Protein AF-A0A526YUL0-F1 (afdb_monomer_lite)

pLDDT: mean 88.63, std 13.18, range [40.59, 97.06]

Structure (mmCIF, N/CA/C/O backbone):
data_AF-A0A526YUL0-F1
#
_entry.id   AF-A0A526YUL0-F1
#
loop_
_atom_site.group_PDB
_atom_site.id
_atom_site.type_symbol
_atom_site.label_atom_id
_atom_site.label_alt_id
_atom_site.label_comp_id
_atom_site.label_asym_id
_atom_site.label_entity_id
_atom_site.label_seq_id
_atom_site.pdbx_PDB_ins_code
_atom_site.Cartn_x
_atom_site.Cartn_y
_atom_site.Cartn_z
_atom_site.occupancy
_atom_site.B_iso_or_equiv
_atom_site.auth_seq_id
_atom_site.auth_comp_id
_atom_site.auth_asym_id
_atom_site.auth_atom_id
_atom_site.pdbx_PDB_model_num
ATOM 1 N N . MET A 1 1 ? -26.902 -4.124 23.966 1.00 46.44 1 MET A N 1
ATOM 2 C CA . MET A 1 1 ? -26.149 -4.495 22.749 1.00 46.44 1 MET A CA 1
ATOM 3 C C . MET A 1 1 ? -25.247 -3.305 22.436 1.00 46.44 1 MET A C 1
ATOM 5 O O . MET A 1 1 ? -25.760 -2.290 21.990 1.00 46.44 1 MET A O 1
ATOM 9 N N . MET A 1 2 ? -23.979 -3.327 22.864 1.00 40.59 2 MET A N 1
ATOM 10 C CA . MET A 1 2 ? -23.077 -2.172 22.706 1.00 40.59 2 MET A CA 1
ATOM 11 C C . MET A 1 2 ? -22.688 -2.032 21.234 1.00 40.59 2 MET A C 1
ATOM 13 O O . MET A 1 2 ? -22.029 -2.907 20.682 1.00 40.59 2 MET A O 1
ATOM 17 N N . LEU A 1 3 ? -23.131 -0.944 20.607 1.00 55.94 3 LEU A N 1
ATOM 18 C CA . LEU A 1 3 ? -22.619 -0.493 19.322 1.00 55.94 3 LEU A CA 1
ATOM 19 C C . LEU A 1 3 ? -21.267 0.169 19.600 1.00 55.94 3 LEU A C 1
ATOM 21 O O . LEU A 1 3 ? -21.213 1.325 20.018 1.00 55.94 3 LEU A O 1
ATOM 25 N N . ASN A 1 4 ? -20.177 -0.575 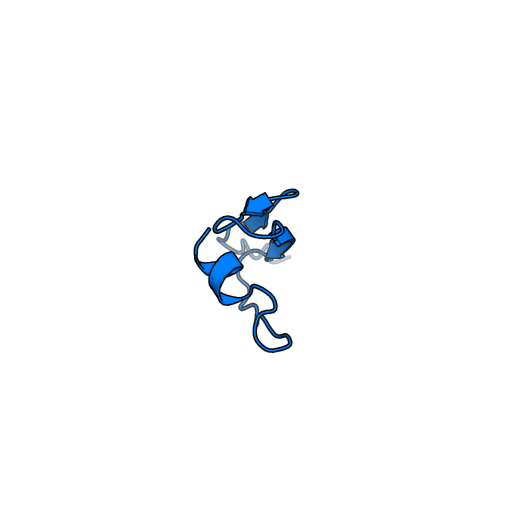19.428 1.00 57.44 4 ASN A N 1
ATOM 26 C CA . ASN A 1 4 ? -18.857 0.036 19.379 1.00 57.44 4 ASN A CA 1
ATOM 27 C C . ASN A 1 4 ? -18.791 0.843 18.078 1.00 57.44 4 ASN A C 1
ATOM 29 O O . ASN A 1 4 ? -18.608 0.284 17.000 1.00 57.44 4 ASN A O 1
ATOM 33 N N . SER A 1 5 ? -19.001 2.156 18.171 1.00 62.31 5 SER A N 1
ATOM 34 C CA . SER A 1 5 ? -18.651 3.079 17.093 1.00 62.31 5 SER A CA 1
ATOM 35 C C . SER A 1 5 ? -17.127 3.138 17.041 1.00 62.31 5 SER A C 1
ATOM 37 O O . SER A 1 5 ? -16.500 3.909 17.764 1.00 62.31 5 SER A O 1
ATOM 39 N N . GLU A 1 6 ? -16.511 2.251 16.263 1.00 64.88 6 GLU A N 1
ATOM 40 C CA . GLU A 1 6 ? -15.087 2.341 15.951 1.00 64.88 6 GLU A CA 1
ATOM 41 C C . GLU A 1 6 ? -14.912 3.652 15.150 1.00 64.88 6 GLU A C 1
ATOM 43 O O . GLU A 1 6 ? -15.280 3.712 13.980 1.00 64.88 6 GLU A O 1
ATOM 48 N N . ASN A 1 7 ? -14.423 4.726 15.784 1.00 79.19 7 ASN A N 1
ATOM 49 C CA . ASN A 1 7 ? -14.266 6.067 15.189 1.00 79.19 7 ASN A CA 1
ATOM 50 C C . ASN A 1 7 ? -13.113 6.129 14.162 1.00 79.19 7 ASN A C 1
ATOM 52 O O . ASN A 1 7 ? -12.186 6.927 14.299 1.00 79.19 7 ASN A O 1
ATOM 56 N N . GLY A 1 8 ? -13.147 5.278 13.140 1.00 85.12 8 GLY A N 1
ATOM 57 C CA . GLY A 1 8 ? -12.117 5.193 12.113 1.00 85.12 8 GLY A CA 1
ATOM 58 C C . GLY A 1 8 ? -12.700 5.047 10.715 1.00 85.12 8 GLY A C 1
ATOM 59 O O . GLY A 1 8 ? -13.808 4.549 10.530 1.00 85.12 8 GLY A O 1
ATOM 60 N N . THR A 1 9 ? -11.907 5.447 9.728 1.00 93.81 9 THR A N 1
ATOM 61 C CA . THR A 1 9 ? -12.213 5.275 8.306 1.00 93.81 9 THR A CA 1
ATOM 62 C C . THR A 1 9 ? -11.318 4.179 7.745 1.00 93.81 9 THR A C 1
ATOM 64 O O . THR A 1 9 ? -10.111 4.183 7.989 1.00 93.81 9 THR A O 1
ATOM 67 N N . ALA A 1 10 ? -11.904 3.227 7.018 1.00 94.94 10 ALA A N 1
ATOM 68 C CA . ALA A 1 10 ? -11.133 2.232 6.284 1.00 94.94 10 ALA A CA 1
ATOM 69 C C . ALA A 1 10 ? -10.415 2.906 5.105 1.00 94.94 10 ALA A C 1
ATOM 71 O O . ALA A 1 10 ? -10.953 3.827 4.491 1.00 94.94 10 ALA A O 1
ATOM 72 N N . VAL A 1 11 ? -9.209 2.446 4.783 1.00 96.06 11 VAL A N 1
ATOM 73 C CA . VAL A 1 11 ? -8.428 2.967 3.653 1.00 96.06 11 VAL A CA 1
ATOM 74 C C . VAL A 1 11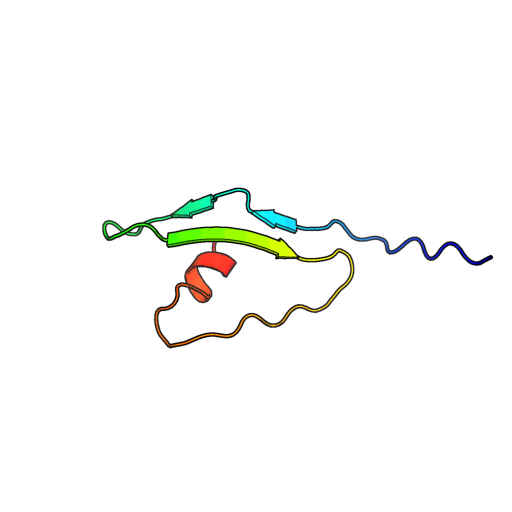 ? -8.426 1.922 2.552 1.00 96.06 11 VAL A C 1
ATOM 76 O O . VAL A 1 11 ? -8.035 0.783 2.796 1.00 96.06 11 VAL A O 1
ATOM 79 N N . ARG A 1 12 ? -8.834 2.298 1.339 1.00 96.88 12 ARG A N 1
ATOM 80 C CA . ARG A 1 12 ? -8.851 1.407 0.177 1.00 96.88 12 ARG A CA 1
ATOM 81 C C . ARG A 1 12 ? -8.073 2.029 -0.974 1.00 96.88 12 ARG A C 1
ATOM 83 O O . ARG A 1 12 ? -8.350 3.156 -1.374 1.00 96.88 12 ARG A O 1
ATOM 90 N N . LEU A 1 13 ? -7.107 1.282 -1.497 1.00 97.00 13 LEU A N 1
ATOM 91 C CA . LEU A 1 13 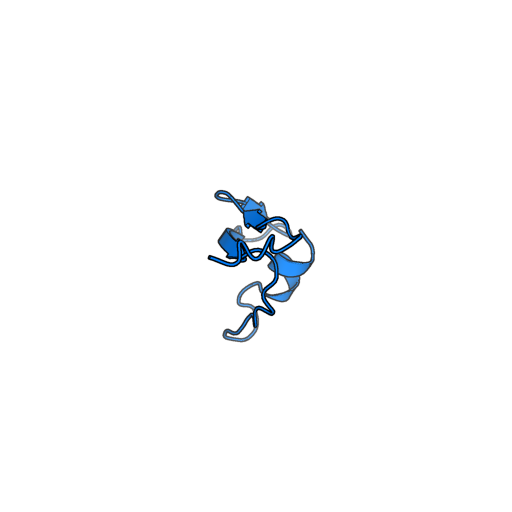? -6.425 1.607 -2.742 1.00 97.00 13 LEU A CA 1
ATOM 92 C C . LEU A 1 13 ? -7.066 0.772 -3.841 1.00 97.00 13 LEU A C 1
ATOM 94 O O . LEU A 1 13 ? -6.913 -0.445 -3.859 1.00 97.00 13 LEU A O 1
ATOM 98 N N . GLU A 1 14 ? -7.800 1.416 -4.743 1.00 96.94 14 GLU A N 1
ATOM 99 C CA . GLU A 1 14 ? -8.472 0.733 -5.848 1.00 96.94 14 GLU A CA 1
ATOM 100 C C . GLU A 1 14 ? -7.596 0.759 -7.094 1.00 96.94 14 GLU A C 1
ATOM 102 O O . GLU A 1 14 ? -7.573 1.744 -7.830 1.00 96.94 14 GLU A O 1
ATOM 107 N N . LYS A 1 15 ? -6.861 -0.337 -7.325 1.00 95.38 15 LYS A N 1
ATOM 108 C CA . LYS A 1 15 ? -5.955 -0.490 -8.479 1.00 95.38 15 LYS A CA 1
ATOM 109 C C . LYS A 1 15 ? -4.999 0.702 -8.631 1.00 95.38 15 LYS A C 1
ATOM 111 O O . LYS A 1 15 ? -4.721 1.149 -9.745 1.00 95.38 15 LYS A O 1
ATOM 116 N N . ALA A 1 16 ? -4.501 1.219 -7.510 1.00 95.50 16 ALA A N 1
ATOM 117 C CA . ALA A 1 16 ? -3.563 2.328 -7.504 1.00 95.50 16 ALA A CA 1
ATOM 118 C C . ALA A 1 16 ? -2.271 1.900 -8.213 1.00 95.50 16 ALA A C 1
ATOM 120 O O . ALA A 1 16 ? -1.669 0.888 -7.855 1.00 95.50 16 ALA A O 1
ATOM 121 N N . SER A 1 17 ? -1.868 2.661 -9.231 1.00 93.94 17 SER A N 1
ATOM 122 C CA . SER A 1 17 ? -0.691 2.378 -10.050 1.00 93.94 17 SER A CA 1
ATOM 123 C C . SER A 1 17 ? 0.363 3.450 -9.837 1.00 93.94 17 SER A C 1
ATOM 125 O O . SER A 1 17 ? 0.072 4.636 -9.985 1.00 93.94 17 SER A O 1
ATOM 127 N N . PHE A 1 18 ? 1.598 3.044 -9.557 1.00 92.81 18 PHE A N 1
ATOM 128 C CA . PHE A 1 18 ? 2.712 3.967 -9.359 1.00 92.81 18 PHE A CA 1
ATOM 129 C C . PHE A 1 18 ? 3.997 3.449 -10.014 1.00 92.81 18 PHE A C 1
ATOM 131 O O . PHE A 1 18 ? 4.297 2.260 -9.944 1.00 92.81 18 PHE A O 1
ATOM 138 N N . SER A 1 19 ? 4.784 4.333 -10.631 1.00 89.69 19 SER A N 1
ATOM 139 C CA . SER A 1 19 ? 6.075 3.990 -11.237 1.00 89.69 19 SER A CA 1
ATOM 140 C C . SER A 1 19 ? 7.087 5.126 -11.067 1.00 89.69 19 SER A C 1
ATOM 142 O O . SER A 1 19 ? 6.741 6.296 -11.214 1.00 89.69 19 SER A O 1
ATOM 144 N N . TYR A 1 20 ? 8.352 4.766 -10.825 1.00 84.25 20 TYR A N 1
ATOM 145 C CA . TYR A 1 20 ? 9.516 5.662 -10.885 1.00 84.25 20 TYR A CA 1
ATOM 146 C C . TYR A 1 20 ? 10.250 5.575 -12.242 1.00 84.25 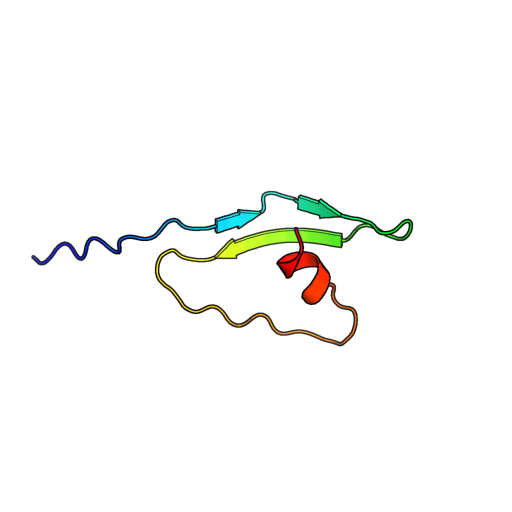20 TYR A C 1
ATOM 148 O O . TYR A 1 20 ? 11.471 5.672 -12.302 1.00 84.25 20 TYR A O 1
ATOM 156 N N . GLY A 1 21 ? 9.521 5.359 -13.342 1.00 82.94 21 GLY A N 1
ATOM 157 C CA . GLY A 1 21 ? 10.099 5.168 -14.682 1.00 82.94 21 GLY A CA 1
ATOM 158 C C . GLY A 1 21 ? 10.442 3.712 -15.027 1.00 82.94 21 GLY A C 1
ATOM 159 O O . GLY A 1 21 ? 10.986 3.448 -16.095 1.00 82.94 21 GLY A O 1
ATOM 160 N N . GLU A 1 22 ? 10.088 2.771 -14.150 1.00 80.00 22 GLU A N 1
ATOM 161 C CA . GLU A 1 22 ? 10.211 1.322 -14.350 1.00 80.00 22 GLU A CA 1
ATOM 162 C C . GLU A 1 22 ? 8.826 0.656 -14.488 1.00 80.00 22 GLU A C 1
ATOM 164 O O . GLU A 1 22 ? 7.804 1.327 -14.683 1.00 80.00 22 GLU A O 1
ATOM 169 N N . ALA A 1 23 ? 8.771 -0.676 -14.382 1.00 86.06 23 ALA A N 1
ATOM 170 C CA . ALA A 1 23 ? 7.516 -1.416 -14.317 1.00 86.06 23 ALA A CA 1
ATOM 171 C C . ALA A 1 23 ? 6.614 -0.886 -13.177 1.00 86.06 23 ALA A C 1
ATOM 173 O O . ALA A 1 23 ? 7.107 -0.614 -12.079 1.00 86.06 23 ALA A O 1
ATOM 174 N N . PRO A 1 24 ? 5.301 -0.715 -13.421 1.00 88.75 24 PRO A N 1
ATOM 175 C CA . PRO A 1 24 ? 4.403 -0.133 -12.435 1.00 88.75 24 PRO A CA 1
ATOM 176 C C . PRO A 1 24 ? 4.139 -1.088 -11.268 1.00 88.75 24 PRO A C 1
ATOM 178 O O . PRO A 1 24 ? 3.872 -2.276 -11.457 1.00 88.75 24 PRO A O 1
ATOM 181 N N . PHE A 1 25 ? 4.137 -0.535 -10.059 1.00 92.62 25 PHE A N 1
ATOM 182 C CA . PHE A 1 25 ? 3.536 -1.163 -8.892 1.00 92.62 25 PHE A CA 1
ATOM 183 C C . PHE A 1 25 ? 2.022 -0.994 -8.963 1.00 92.62 25 PHE A C 1
ATOM 185 O O . PHE A 1 25 ? 1.540 0.114 -9.197 1.00 92.62 25 PHE A O 1
ATOM 192 N N . LEU A 1 26 ? 1.286 -2.080 -8.735 1.00 95.00 26 LEU A N 1
ATOM 193 C CA . LEU A 1 26 ? -0.172 -2.084 -8.660 1.00 95.00 26 LEU A CA 1
ATOM 194 C C . LEU A 1 26 ? -0.598 -2.482 -7.250 1.00 95.00 26 LEU A C 1
ATOM 196 O O . LEU A 1 26 ? -0.198 -3.535 -6.752 1.00 95.00 26 LEU A O 1
ATOM 200 N N . PHE A 1 27 ? -1.429 -1.654 -6.628 1.00 95.88 27 PHE A N 1
ATOM 201 C CA . PHE A 1 27 ? -1.957 -1.883 -5.291 1.00 95.88 27 PHE A CA 1
ATOM 202 C C . PHE A 1 27 ? -3.486 -1.949 -5.336 1.00 95.88 27 PHE A C 1
ATOM 204 O O . PHE A 1 27 ? -4.153 -0.983 -5.700 1.00 95.88 27 PHE A O 1
ATOM 211 N N . ASP A 1 28 ? -4.028 -3.105 -4.959 1.00 96.69 28 ASP A N 1
ATOM 212 C CA . ASP A 1 28 ? -5.458 -3.330 -4.725 1.00 96.69 28 ASP A CA 1
ATOM 213 C C . ASP A 1 28 ? -5.606 -3.921 -3.324 1.00 96.69 28 ASP A C 1
ATOM 215 O O . ASP A 1 28 ? -5.534 -5.135 -3.123 1.00 96.69 28 ASP A O 1
ATOM 219 N N . VAL A 1 29 ? -5.636 -3.033 -2.331 1.00 95.94 29 VAL A N 1
ATOM 220 C CA . VAL A 1 29 ? -5.547 -3.397 -0.914 1.00 95.94 29 VAL A CA 1
ATOM 221 C C . VAL A 1 29 ? -6.494 -2.553 -0.075 1.00 95.94 29 VAL A C 1
ATOM 223 O O . VAL A 1 29 ? -6.795 -1.403 -0.400 1.00 95.94 29 VAL A O 1
ATOM 226 N N . GLU A 1 30 ? -6.934 -3.132 1.036 1.00 97.06 30 GLU A N 1
ATOM 227 C CA . GLU A 1 30 ? -7.813 -2.493 2.005 1.00 97.06 30 GLU A CA 1
ATOM 228 C C . GLU A 1 30 ? -7.235 -2.623 3.414 1.00 97.06 30 GLU A C 1
ATOM 230 O O . GLU A 1 30 ? -6.776 -3.692 3.822 1.00 97.06 30 GLU A O 1
ATOM 235 N N . PHE A 1 31 ? -7.283 -1.525 4.161 1.00 95.88 31 PHE A N 1
ATOM 236 C CA . PHE A 1 31 ? -6.908 -1.442 5.562 1.00 95.88 31 PHE A CA 1
ATOM 237 C C . PHE A 1 31 ? -8.154 -1.156 6.390 1.00 95.88 31 PHE A C 1
ATOM 239 O O . PHE A 1 31 ? -8.817 -0.131 6.211 1.00 95.88 31 PHE A O 1
ATOM 246 N N . ALA A 1 32 ? -8.461 -2.068 7.310 1.00 95.44 32 ALA A N 1
ATOM 247 C CA . ALA A 1 32 ? -9.631 -1.950 8.163 1.00 95.44 32 ALA A CA 1
ATOM 248 C C . ALA A 1 32 ? -9.553 -0.705 9.061 1.00 95.44 32 ALA A C 1
ATOM 250 O O . ALA A 1 32 ? -8.503 -0.383 9.625 1.00 95.44 32 ALA A O 1
ATOM 251 N N . ALA A 1 33 ? -10.698 -0.044 9.241 1.00 95.62 33 ALA A N 1
ATOM 252 C CA . ALA A 1 33 ? -10.842 1.048 10.193 1.00 95.62 33 ALA A CA 1
ATOM 253 C C . ALA A 1 33 ? -10.436 0.600 11.604 1.00 95.62 33 ALA A C 1
ATOM 255 O O . ALA A 1 33 ? -10.785 -0.497 12.044 1.00 95.62 33 ALA A O 1
ATOM 256 N N . SER A 1 34 ? -9.740 1.474 12.332 1.00 94.44 34 SER A N 1
ATOM 257 C CA . SER A 1 34 ? -9.418 1.264 13.751 1.00 94.44 34 SER A CA 1
ATOM 258 C C . SER A 1 34 ? -8.615 -0.017 14.038 1.00 94.44 34 SER A C 1
ATOM 260 O O . SER A 1 34 ? -8.755 -0.616 15.108 1.00 94.44 34 SER A O 1
ATOM 262 N N . LYS A 1 35 ? -7.761 -0.457 13.098 1.00 94.38 35 LYS A N 1
ATOM 263 C CA . LYS A 1 35 ? -6.848 -1.601 13.270 1.00 94.38 35 LYS A CA 1
ATOM 264 C C . LYS A 1 35 ? -5.401 -1.235 12.950 1.00 94.38 35 LYS A C 1
ATOM 266 O O . LYS A 1 35 ? -5.119 -0.492 12.016 1.00 94.38 35 LYS A O 1
ATOM 271 N N . ILE A 1 36 ? -4.475 -1.822 13.707 1.00 94.81 36 ILE A N 1
ATOM 272 C CA . ILE A 1 36 ? -3.045 -1.789 13.386 1.00 94.81 36 ILE A CA 1
ATOM 273 C C . ILE A 1 36 ? -2.783 -2.867 12.333 1.00 94.81 36 ILE A C 1
ATOM 275 O O . ILE A 1 36 ? -3.043 -4.042 12.586 1.00 94.81 36 ILE A O 1
ATOM 279 N N . THR A 1 37 ? -2.259 -2.473 11.171 1.00 95.75 37 THR A N 1
ATOM 280 C CA . THR A 1 37 ? -1.925 -3.398 10.078 1.00 95.75 37 THR A CA 1
ATOM 281 C C . THR A 1 37 ? -0.418 -3.435 9.853 1.00 95.75 37 THR A C 1
ATOM 283 O O . THR A 1 37 ? 0.209 -2.396 9.664 1.00 95.75 37 THR A O 1
ATOM 286 N N . ALA A 1 38 ? 0.169 -4.633 9.851 1.00 96.94 38 ALA A N 1
ATOM 287 C CA . ALA A 1 38 ? 1.567 -4.837 9.485 1.00 96.94 38 ALA A CA 1
ATOM 288 C C . ALA A 1 38 ? 1.688 -5.129 7.983 1.00 96.94 38 ALA A C 1
ATOM 290 O O . ALA A 1 38 ? 1.009 -6.012 7.463 1.00 96.94 38 ALA A O 1
ATOM 291 N N . ILE A 1 39 ? 2.587 -4.422 7.295 1.00 95.31 39 ILE A N 1
ATOM 292 C CA . ILE A 1 39 ? 2.897 -4.652 5.879 1.00 95.31 39 ILE A CA 1
ATOM 293 C C . ILE A 1 39 ? 4.220 -5.413 5.793 1.00 95.31 39 ILE A C 1
ATOM 295 O O . ILE A 1 39 ? 5.272 -4.907 6.186 1.00 95.31 39 ILE A O 1
ATOM 299 N N . MET A 1 40 ? 4.175 -6.636 5.265 1.00 95.19 40 MET A N 1
ATOM 300 C CA . MET A 1 40 ? 5.325 -7.541 5.183 1.00 95.19 40 MET A CA 1
ATOM 301 C C . MET A 1 40 ? 5.535 -8.040 3.753 1.00 95.19 40 MET A C 1
ATOM 303 O O . MET A 1 40 ? 4.600 -8.101 2.962 1.00 95.19 40 MET A O 1
ATOM 307 N N . GLY A 1 41 ? 6.772 -8.409 3.419 1.00 94.88 41 GLY A N 1
ATOM 308 C CA . GLY A 1 41 ? 7.113 -8.971 2.112 1.00 94.88 41 GLY A CA 1
ATOM 309 C C . GLY A 1 41 ? 8.602 -8.847 1.773 1.00 94.88 41 GLY A C 1
ATOM 310 O O . GLY A 1 41 ? 9.316 -8.103 2.461 1.00 94.88 41 GLY A O 1
ATOM 311 N N . PRO A 1 42 ? 9.075 -9.517 0.702 1.00 94.75 42 PRO A N 1
ATOM 312 C CA . PRO A 1 42 ? 10.477 -9.514 0.267 1.00 94.75 42 PRO A CA 1
ATOM 313 C C . PRO A 1 42 ? 11.058 -8.109 0.083 1.00 94.75 42 PRO A C 1
ATOM 315 O O . PRO A 1 42 ? 10.313 -7.133 -0.066 1.00 94.75 42 PRO A O 1
ATOM 318 N N . SER A 1 43 ? 12.387 -7.976 0.067 1.00 94.00 43 SER A N 1
ATOM 319 C CA . SER A 1 43 ? 13.018 -6.700 -0.301 1.00 94.00 43 SER A CA 1
ATOM 320 C C . SER A 1 43 ? 12.549 -6.247 -1.694 1.00 94.00 43 SER A C 1
ATOM 322 O O . SER A 1 43 ? 12.223 -7.083 -2.531 1.00 94.00 43 SER A O 1
ATOM 324 N N . ALA A 1 44 ? 12.452 -4.933 -1.914 1.00 89.44 44 ALA A N 1
ATOM 325 C CA . ALA A 1 44 ? 11.995 -4.318 -3.170 1.00 89.44 44 ALA A CA 1
ATOM 326 C C . ALA A 1 44 ? 10.563 -4.670 -3.652 1.00 89.44 44 ALA A C 1
ATOM 328 O O . ALA A 1 44 ? 10.184 -4.312 -4.758 1.00 89.44 44 ALA A O 1
ATOM 329 N N . SER A 1 45 ? 9.710 -5.271 -2.814 1.00 92.00 45 SER A N 1
ATOM 330 C CA . SER A 1 45 ? 8.290 -5.546 -3.144 1.00 92.00 45 SER A CA 1
ATOM 331 C C . SER A 1 45 ? 7.371 -4.312 -3.222 1.00 92.00 45 SER A C 1
ATOM 333 O O . SER A 1 45 ? 6.169 -4.462 -3.402 1.00 92.00 45 SER A O 1
ATOM 335 N N . GLY A 1 46 ? 7.898 -3.095 -3.047 1.00 92.69 46 GLY A N 1
ATOM 336 C CA . GLY A 1 46 ? 7.097 -1.865 -3.114 1.00 92.69 46 GLY A CA 1
ATOM 337 C C . GLY A 1 46 ? 6.422 -1.440 -1.804 1.00 92.69 46 GLY A C 1
ATOM 338 O O . GLY A 1 46 ? 5.592 -0.542 -1.825 1.00 92.69 46 GLY A O 1
ATOM 339 N N . LYS A 1 47 ? 6.788 -2.020 -0.649 1.00 96.31 47 LYS A N 1
ATOM 340 C CA . LYS A 1 47 ? 6.222 -1.642 0.670 1.00 96.31 47 LYS A CA 1
ATOM 341 C C . LYS A 1 47 ? 6.395 -0.155 1.006 1.00 96.31 47 LYS A C 1
ATOM 343 O O . LYS A 1 47 ? 5.446 0.494 1.419 1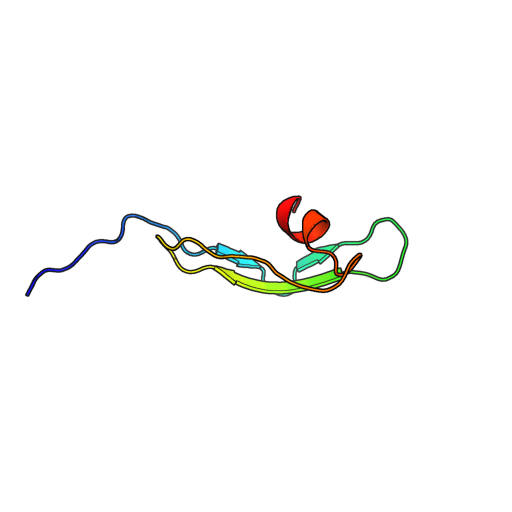.00 96.31 47 LYS A O 1
ATOM 348 N N . SER A 1 48 ? 7.605 0.383 0.832 1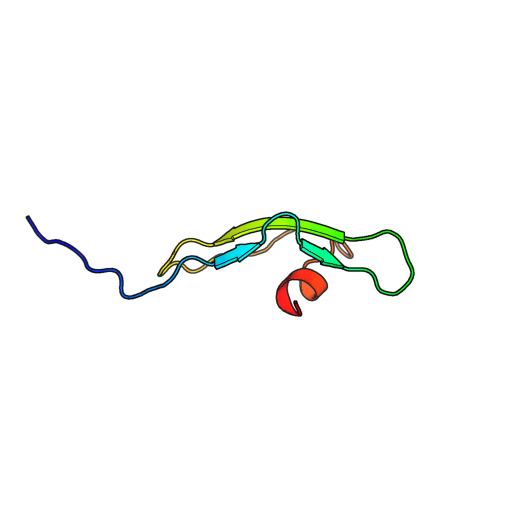.00 94.88 48 SER A N 1
ATOM 349 C CA . SER A 1 48 ? 7.868 1.811 1.065 1.00 94.88 48 SER A CA 1
ATOM 350 C C . SER A 1 48 ? 7.155 2.690 0.041 1.00 94.88 48 SER A C 1
ATOM 352 O O . SER A 1 48 ? 6.702 3.769 0.391 1.00 94.88 48 SER A O 1
ATOM 354 N N . THR A 1 49 ? 7.011 2.211 -1.199 1.00 94.62 49 THR A N 1
ATOM 355 C CA . THR A 1 49 ? 6.233 2.890 -2.241 1.00 94.62 49 THR A CA 1
ATOM 356 C C . THR A 1 49 ? 4.763 2.985 -1.844 1.00 94.62 49 THR A C 1
ATOM 358 O O . THR A 1 49 ? 4.225 4.078 -1.861 1.00 94.62 49 THR A O 1
ATOM 361 N N . LEU A 1 50 ? 4.146 1.879 -1.406 1.00 94.56 50 LEU A N 1
ATOM 362 C CA . LEU A 1 50 ? 2.760 1.821 -0.921 1.00 94.56 50 LEU A CA 1
ATOM 363 C C . LEU A 1 50 ? 2.487 2.836 0.200 1.00 94.56 50 LEU A C 1
ATOM 365 O O . LEU A 1 50 ? 1.426 3.445 0.221 1.00 94.56 50 LEU A O 1
ATOM 369 N N . LEU A 1 51 ? 3.434 3.008 1.129 1.00 94.06 51 LEU A N 1
ATOM 370 C CA . LEU A 1 51 ? 3.309 3.941 2.256 1.00 94.06 51 LEU A CA 1
ATOM 371 C C . LEU A 1 51 ? 3.513 5.417 1.874 1.00 94.06 51 LEU A C 1
ATOM 373 O O . LEU A 1 51 ? 3.196 6.286 2.681 1.00 94.06 51 LEU A O 1
ATOM 377 N N . ASN A 1 52 ? 4.058 5.690 0.687 1.00 93.12 52 ASN A N 1
ATOM 378 C CA . ASN A 1 52 ? 4.348 7.036 0.184 1.00 93.12 52 ASN A CA 1
ATOM 379 C C . ASN A 1 52 ? 3.342 7.522 -0.876 1.00 93.12 52 ASN A C 1
ATOM 381 O O . ASN A 1 52 ? 3.561 8.588 -1.454 1.00 93.12 52 ASN A O 1
ATOM 385 N N . LEU A 1 53 ? 2.303 6.735 -1.177 1.00 88.12 53 LEU A N 1
ATOM 386 C CA . LEU A 1 53 ? 1.201 7.146 -2.055 1.00 88.12 53 LEU A CA 1
ATOM 387 C C . LEU A 1 53 ? 0.319 8.187 -1.363 1.00 88.12 53 LEU A C 1
ATOM 389 O O . LEU A 1 53 ? -0.105 9.126 -2.072 1.00 88.12 53 LEU A O 1
#

Sequence (53 aa):
MMLNSENGTAVRLEKASFSYGEAPFLFDVEFAASKITAIMGPSASGKSTLLNL

Radius of gyration: 14.5 Å; chains: 1; bounding box: 39×17×37 Å

Foldseek 3Di:
DDDPPLVFDKDFDCQDWDDPPDDIDTDGDIGDTNDDDDDDDDPPNCPVVVVVD

Secondary structure (DSSP, 8-state):
----------EEEEEEEE-SSSSPEEEEEEE-TT-------STTSSHHHHHT-